Protein AF-A0A963LNV3-F1 (afdb_monomer_lite)

Secondary structure (DSSP, 8-state):
--EEEE-TTSSEEEEE-SSS-EEEEEHHHHHHT--STTTB-TTT--B---GGGS-TT----

Radius of gyration: 13.69 Å; chains: 1; bounding box: 33×16×37 Å

Foldseek 3Di:
DWDWDAPPLQQWIWIDPVPRDIDIDGQLRCVCPDPDCCQAPPVPRDGNDDSVVDDPSRGHD

pLDDT: mean 96.26, std 4.18, range [80.94, 98.62]

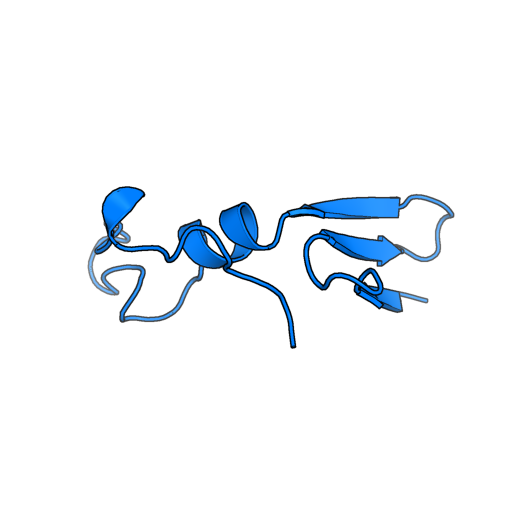Sequence (61 aa):
MMAVQVSDDGNVLTLHDGAGAALRFHAIWLRDNAWDDATRAPGNGQRLIALRDIPPDTRIA

Structure (mmCIF, N/CA/C/O backbone):
data_AF-A0A963LNV3-F1
#
_entry.id   AF-A0A963LNV3-F1
#
loop_
_atom_site.group_PDB
_atom_site.id
_atom_site.type_symbol
_atom_site.label_atom_id
_atom_site.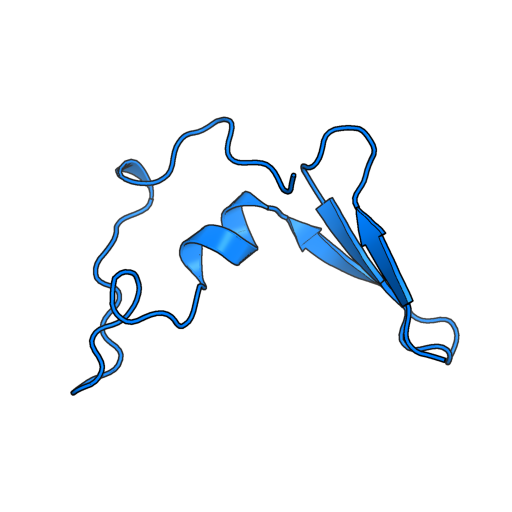label_alt_id
_atom_site.label_comp_id
_atom_site.label_asym_id
_atom_site.label_entity_id
_atom_site.label_seq_id
_atom_site.pdbx_PDB_ins_code
_atom_site.Cartn_x
_atom_site.Cartn_y
_atom_site.Cartn_z
_atom_site.occupancy
_atom_site.B_iso_or_equiv
_atom_site.auth_seq_id
_atom_site.auth_comp_id
_atom_site.auth_asym_id
_atom_site.auth_atom_id
_atom_site.pdbx_PDB_model_num
ATOM 1 N N . MET A 1 1 ? 3.242 -6.544 22.643 1.00 81.12 1 MET A N 1
ATOM 2 C CA . MET A 1 1 ? 3.268 -7.517 21.526 1.00 81.12 1 MET A CA 1
ATOM 3 C C . MET A 1 1 ? 2.850 -6.775 20.277 1.00 81.12 1 MET A C 1
ATOM 5 O O . MET A 1 1 ? 1.854 -6.068 20.353 1.00 81.12 1 MET A O 1
ATOM 9 N N . MET A 1 2 ? 3.594 -6.912 19.177 1.00 92.19 2 MET A N 1
ATOM 10 C CA . MET A 1 2 ? 3.140 -6.348 17.909 1.0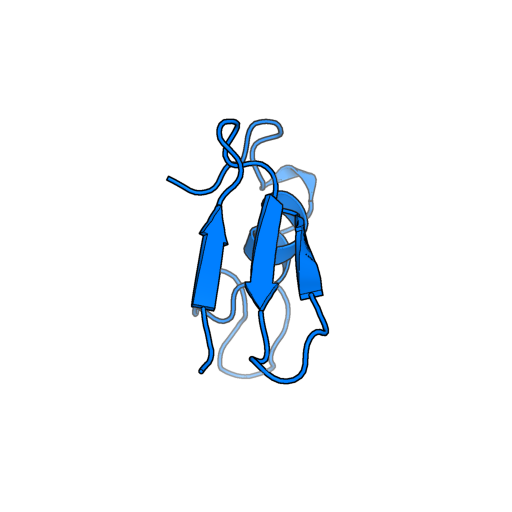0 92.19 2 MET A CA 1
ATOM 11 C C . MET A 1 2 ? 2.063 -7.236 17.296 1.00 92.19 2 MET A C 1
ATOM 13 O O . MET A 1 2 ? 2.214 -8.458 17.286 1.00 92.19 2 MET A O 1
ATOM 17 N N . ALA A 1 3 ? 0.994 -6.626 16.797 1.00 94.69 3 ALA A N 1
ATOM 18 C CA . ALA A 1 3 ? -0.080 -7.331 16.112 1.00 94.69 3 ALA A CA 1
ATOM 19 C C . ALA A 1 3 ? -0.460 -6.591 14.834 1.00 94.69 3 ALA A C 1
ATOM 21 O O . ALA A 1 3 ? -0.432 -5.362 14.782 1.00 94.69 3 ALA A O 1
ATOM 22 N N . VAL A 1 4 ? -0.831 -7.354 13.813 1.00 97.00 4 VAL A N 1
ATOM 23 C CA . VAL A 1 4 ? -1.309 -6.833 12.536 1.00 97.00 4 VAL A CA 1
ATOM 24 C C . VAL A 1 4 ? -2.755 -7.260 12.366 1.00 97.00 4 VAL A C 1
ATOM 26 O O . VAL A 1 4 ? -3.090 -8.425 12.571 1.00 97.00 4 VAL A O 1
ATOM 29 N N . GLN A 1 5 ? -3.604 -6.311 11.999 1.00 97.00 5 GLN A N 1
ATOM 30 C CA . GLN A 1 5 ? -4.995 -6.554 11.650 1.00 97.00 5 GLN A CA 1
ATOM 31 C C . GLN A 1 5 ? -5.292 -5.893 10.312 1.00 97.00 5 GLN A C 1
ATOM 33 O O . GLN A 1 5 ? -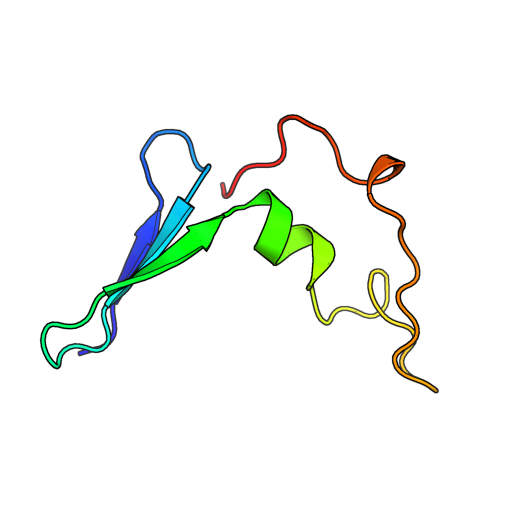4.880 -4.760 10.073 1.00 97.00 5 GLN A O 1
ATOM 38 N N . VAL A 1 6 ? -6.016 -6.595 9.454 1.00 98.31 6 VAL A N 1
ATOM 39 C CA . VAL A 1 6 ? -6.524 -6.065 8.188 1.00 98.31 6 VAL A CA 1
ATOM 40 C C . VAL A 1 6 ? -8.020 -5.834 8.371 1.00 98.31 6 VAL A C 1
ATOM 42 O O . VAL A 1 6 ? -8.685 -6.657 8.999 1.00 98.31 6 VAL A O 1
ATOM 45 N N . SER A 1 7 ? -8.535 -4.696 7.906 1.00 98.00 7 SER A N 1
ATOM 46 C CA . SER A 1 7 ? -9.977 -4.430 7.916 1.00 98.00 7 SER A CA 1
ATOM 47 C C . SER A 1 7 ? -10.728 -5.434 7.037 1.00 98.00 7 SER A C 1
ATOM 49 O O . SER A 1 7 ? -10.168 -5.950 6.074 1.00 98.00 7 SER A O 1
ATOM 51 N N . ASP A 1 8 ? -12.007 -5.683 7.324 1.00 97.81 8 ASP A N 1
ATOM 52 C CA . ASP A 1 8 ? -12.814 -6.674 6.588 1.00 97.81 8 ASP A CA 1
ATOM 53 C C . ASP A 1 8 ? -12.891 -6.396 5.074 1.00 97.81 8 ASP A C 1
ATOM 55 O O . ASP A 1 8 ? -13.026 -7.314 4.269 1.00 97.81 8 ASP A O 1
ATOM 59 N N . ASP A 1 9 ? -12.783 -5.126 4.673 1.00 97.38 9 ASP A N 1
ATOM 60 C CA . ASP A 1 9 ? -12.762 -4.688 3.274 1.00 97.38 9 ASP A CA 1
ATOM 61 C C . ASP A 1 9 ? -11.359 -4.711 2.630 1.00 97.38 9 ASP A C 1
ATOM 63 O O . ASP A 1 9 ? -11.214 -4.413 1.444 1.00 97.38 9 ASP A O 1
ATOM 67 N N . GLY A 1 10 ? -10.318 -5.048 3.397 1.00 98.44 10 GLY A N 1
ATOM 68 C CA . GLY A 1 10 ? -8.925 -5.100 2.954 1.00 98.44 10 GLY A CA 1
ATOM 69 C C . GLY A 1 10 ? -8.279 -3.736 2.688 1.00 98.44 10 GLY A C 1
ATOM 70 O O . GLY A 1 10 ? -7.136 -3.687 2.229 1.00 98.44 10 GLY A O 1
ATOM 71 N N . ASN A 1 11 ? -8.969 -2.623 2.954 1.00 98.31 11 ASN A N 1
ATOM 72 C CA . ASN A 1 11 ? -8.493 -1.284 2.593 1.00 98.31 11 ASN A CA 1
ATOM 73 C C . ASN A 1 11 ? -7.453 -0.721 3.562 1.00 98.31 11 ASN A C 1
ATOM 75 O O . ASN A 1 11 ? -6.699 0.183 3.188 1.00 98.31 11 ASN A O 1
ATOM 79 N N . VAL A 1 12 ? -7.411 -1.209 4.804 1.00 98.50 12 VAL A N 1
ATOM 80 C CA . VAL A 1 12 ? -6.543 -0.671 5.854 1.00 98.50 12 VAL A CA 1
ATOM 81 C C . VAL A 1 12 ? -5.860 -1.796 6.623 1.00 98.50 12 VAL A C 1
ATOM 83 O O . VAL A 1 12 ? -6.504 -2.697 7.152 1.00 98.50 12 VAL A O 1
ATOM 86 N N . LEU A 1 13 ? -4.540 -1.683 6.757 1.00 98.38 13 LEU A N 1
ATOM 87 C CA . LEU A 1 13 ? -3.755 -2.410 7.745 1.00 98.38 13 LEU A CA 1
ATOM 88 C C . LEU A 1 13 ? -3.639 -1.570 9.014 1.00 98.38 13 LEU A C 1
ATOM 90 O O . LEU A 1 13 ? -3.279 -0.394 8.952 1.00 98.38 13 LEU A O 1
ATOM 94 N N . THR A 1 14 ? -3.881 -2.188 10.163 1.00 97.94 14 THR A N 1
ATOM 95 C CA . THR A 1 14 ? -3.598 -1.626 11.482 1.00 97.94 14 THR A CA 1
ATOM 96 C C . THR A 1 14 ? -2.459 -2.405 12.127 1.00 97.94 14 THR A C 1
ATOM 98 O O . THR A 1 14 ? -2.565 -3.612 12.343 1.00 97.94 14 THR A O 1
ATOM 101 N N . LEU A 1 15 ? -1.369 -1.705 12.435 1.00 97.25 15 LEU A N 1
ATOM 102 C CA . LEU A 1 15 ? -0.242 -2.208 13.208 1.00 97.25 15 LEU A CA 1
ATOM 103 C C . LEU A 1 15 ? -0.378 -1.707 14.645 1.00 97.25 15 LEU A C 1
ATOM 105 O O . LEU A 1 15 ? -0.306 -0.505 14.902 1.00 97.25 15 LEU A O 1
ATOM 109 N N . HIS A 1 16 ? -0.560 -2.636 15.574 1.00 95.62 16 HIS A N 1
ATOM 110 C CA . HIS A 1 16 ? -0.541 -2.365 17.007 1.00 95.62 16 HIS A CA 1
ATOM 111 C C . HIS A 1 16 ? 0.883 -2.530 17.510 1.00 95.62 16 HIS A C 1
ATOM 113 O O . HIS A 1 16 ? 1.475 -3.597 17.334 1.00 95.62 16 HIS A O 1
ATOM 119 N N . ASP A 1 17 ? 1.434 -1.501 18.146 1.00 87.94 17 ASP A N 1
ATOM 120 C CA . ASP A 1 17 ? 2.800 -1.543 18.685 1.00 87.94 17 ASP A CA 1
ATOM 121 C C . ASP A 1 17 ? 2.903 -2.256 20.043 1.00 87.94 17 ASP A C 1
ATOM 123 O O . ASP A 1 17 ? 3.991 -2.551 20.540 1.00 87.94 17 ASP A O 1
ATOM 127 N N . GLY A 1 18 ? 1.755 -2.592 20.632 1.00 84.81 18 GLY A N 1
ATOM 128 C CA . GLY A 1 18 ? 1.661 -3.224 21.941 1.00 84.81 18 GLY A CA 1
ATOM 129 C C . GLY A 1 18 ? 1.897 -2.279 23.120 1.00 84.81 18 GLY A C 1
ATOM 130 O O . GLY A 1 18 ? 1.804 -2.745 24.253 1.00 84.81 18 GLY A O 1
ATOM 131 N N . ALA A 1 19 ? 2.166 -0.994 22.872 1.00 86.12 19 ALA A N 1
ATOM 132 C CA . ALA A 1 19 ? 2.197 0.089 23.858 1.00 86.12 19 ALA A CA 1
ATOM 133 C C . ALA A 1 19 ? 0.868 0.875 23.897 1.00 86.12 19 ALA A C 1
ATOM 135 O O . ALA A 1 19 ? 0.738 1.851 24.632 1.00 86.12 19 ALA A O 1
ATOM 136 N N . GLY A 1 20 ? -0.128 0.428 23.126 1.00 80.94 20 GLY A N 1
ATOM 137 C CA . GLY A 1 20 ? -1.458 1.027 23.040 1.00 80.94 20 GLY A CA 1
ATOM 138 C C . GLY A 1 20 ? -1.631 1.978 21.858 1.00 80.94 20 GLY A C 1
ATOM 139 O O . GLY A 1 20 ? -2.742 2.464 21.648 1.00 80.94 20 GLY A O 1
ATOM 140 N N . ALA A 1 21 ? -0.583 2.223 21.063 1.00 87.69 21 ALA A N 1
ATOM 141 C CA . ALA A 1 21 ? -0.710 2.997 19.838 1.00 87.69 21 ALA A CA 1
ATOM 142 C C . ALA A 1 21 ? -1.053 2.084 18.650 1.00 87.69 21 ALA A C 1
ATOM 144 O O . ALA A 1 21 ? -0.582 0.948 18.535 1.00 87.69 21 ALA A O 1
ATOM 145 N N . ALA A 1 22 ? -1.876 2.612 17.744 1.00 94.00 22 ALA A N 1
ATOM 146 C CA . ALA A 1 22 ? -2.272 1.949 16.511 1.00 94.00 22 ALA A CA 1
ATOM 147 C C . ALA A 1 22 ? -1.870 2.811 15.312 1.00 94.00 22 ALA A C 1
ATOM 149 O O . ALA A 1 22 ? -2.300 3.960 15.177 1.00 94.00 22 ALA A O 1
ATOM 150 N N . LEU A 1 23 ? -1.055 2.244 14.427 1.00 96.38 23 LEU A N 1
ATOM 151 C CA . LEU A 1 23 ? -0.649 2.863 13.170 1.00 96.38 23 LEU A CA 1
ATOM 152 C C . LEU A 1 23 ? -1.484 2.272 12.038 1.00 96.38 23 LEU A C 1
ATOM 154 O O . LEU A 1 23 ? -1.596 1.054 11.923 1.00 96.38 23 LEU A O 1
ATOM 158 N N . ARG A 1 24 ? -2.073 3.128 11.201 1.00 97.69 24 ARG A N 1
ATOM 159 C CA . ARG A 1 24 ? -2.939 2.705 10.094 1.00 97.69 24 ARG A CA 1
ATOM 160 C C . ARG A 1 24 ? -2.316 3.040 8.751 1.00 97.69 24 ARG A C 1
ATOM 162 O O . ARG A 1 24 ? -1.859 4.162 8.545 1.00 97.69 24 ARG A O 1
ATOM 169 N N . PHE A 1 25 ? -2.376 2.086 7.832 1.00 98.38 25 PHE A N 1
ATOM 170 C CA . PHE A 1 25 ? -1.838 2.206 6.483 1.00 98.38 25 PHE A CA 1
ATOM 171 C C . PHE A 1 25 ? -2.896 1.766 5.475 1.00 98.38 25 PHE A C 1
ATOM 173 O O . PHE A 1 25 ? -3.427 0.664 5.575 1.00 98.38 25 PHE A O 1
ATOM 180 N N . HIS A 1 26 ? -3.202 2.619 4.498 1.00 98.50 26 HIS A N 1
ATOM 181 C CA . HIS A 1 26 ? -4.116 2.256 3.416 1.00 98.50 26 HIS A CA 1
ATOM 182 C C . HIS A 1 26 ? -3.438 1.278 2.445 1.00 98.50 26 HIS A C 1
ATOM 184 O O . HIS A 1 26 ? -2.254 1.440 2.138 1.00 98.50 26 HIS A O 1
ATOM 190 N N . ALA A 1 27 ? -4.192 0.320 1.906 1.00 98.62 27 ALA A N 1
ATOM 191 C CA . ALA A 1 27 ? -3.708 -0.671 0.943 1.00 98.62 27 ALA A CA 1
ATOM 192 C C . ALA A 1 27 ? -3.045 -0.016 -0.279 1.00 98.62 27 ALA A C 1
ATOM 194 O O . ALA A 1 27 ? -1.930 -0.379 -0.653 1.00 98.62 27 ALA A O 1
ATOM 195 N N . ILE A 1 28 ? -3.679 1.027 -0.832 1.00 98.12 28 ILE A N 1
ATOM 196 C CA . ILE A 1 28 ? -3.136 1.800 -1.957 1.00 98.12 28 ILE A CA 1
ATOM 197 C C . ILE A 1 28 ? -1.773 2.424 -1.629 1.00 98.12 28 ILE A C 1
ATOM 199 O O . ILE A 1 28 ? -0.863 2.413 -2.456 1.00 98.12 28 ILE A O 1
ATOM 203 N N . TRP A 1 29 ? -1.599 2.917 -0.400 1.00 98.25 29 TRP A N 1
ATOM 204 C CA . TRP A 1 29 ? -0.346 3.528 0.032 1.00 98.25 29 TRP A CA 1
ATOM 205 C C . TRP A 1 29 ? 0.754 2.479 0.187 1.00 98.25 29 TRP A C 1
ATOM 207 O O . TRP A 1 29 ? 1.877 2.707 -0.258 1.00 98.25 29 TRP A O 1
ATOM 217 N N . LEU A 1 30 ? 0.432 1.324 0.780 1.00 98.38 30 LEU A N 1
ATOM 218 C CA . LEU A 1 30 ? 1.373 0.211 0.918 1.00 98.38 30 LEU A CA 1
ATOM 219 C C . LEU A 1 30 ? 1.823 -0.298 -0.455 1.00 98.38 30 LEU A C 1
ATOM 221 O O . LEU A 1 30 ? 3.019 -0.490 -0.666 1.00 98.38 30 LEU A O 1
ATOM 225 N N . ARG A 1 31 ? 0.896 -0.441 -1.413 1.00 98.44 31 A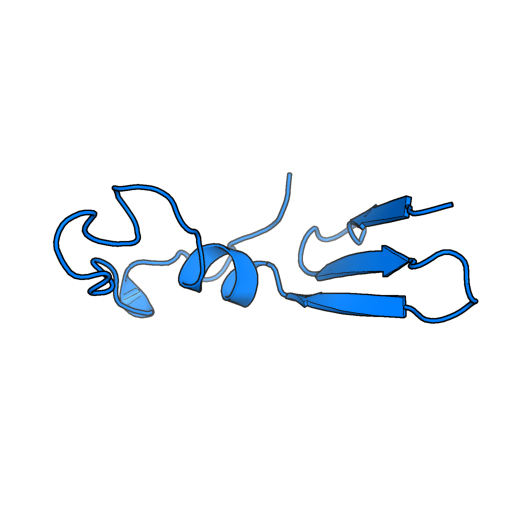RG A N 1
ATOM 226 C CA . ARG A 1 31 ? 1.216 -0.870 -2.780 1.00 98.44 31 ARG A CA 1
ATOM 227 C C . ARG A 1 31 ? 2.112 0.128 -3.513 1.00 98.44 31 ARG A C 1
ATOM 229 O O . ARG A 1 31 ? 3.084 -0.304 -4.127 1.00 98.44 31 ARG A O 1
ATOM 236 N N . ASP A 1 32 ? 1.823 1.428 -3.434 1.00 98.25 32 ASP A N 1
ATOM 237 C CA . ASP A 1 32 ? 2.632 2.493 -4.065 1.00 98.25 32 ASP A CA 1
ATOM 238 C C . ASP A 1 32 ? 4.032 2.645 -3.432 1.00 98.25 32 ASP A C 1
ATOM 240 O O . ASP A 1 32 ? 4.950 3.226 -4.019 1.00 98.25 32 ASP A O 1
ATOM 244 N N . ASN A 1 33 ? 4.220 2.118 -2.218 1.00 98.06 33 ASN A N 1
ATOM 245 C CA . ASN A 1 33 ? 5.476 2.198 -1.470 1.00 98.06 33 ASN A CA 1
ATOM 246 C C . ASN A 1 33 ? 6.175 0.852 -1.269 1.00 98.06 33 ASN A C 1
ATOM 248 O O . ASN A 1 33 ? 7.141 0.796 -0.505 1.00 98.06 33 ASN A O 1
ATOM 252 N N . ALA A 1 34 ? 5.743 -0.197 -1.971 1.00 98.25 34 ALA A N 1
ATOM 253 C CA . ALA A 1 34 ? 6.397 -1.494 -1.917 1.00 98.25 34 ALA A CA 1
ATOM 254 C C . ALA A 1 34 ? 7.892 -1.383 -2.278 1.00 98.25 34 ALA A C 1
ATOM 256 O O . ALA A 1 34 ? 8.310 -0.526 -3.066 1.00 98.25 34 ALA A O 1
ATOM 257 N N . TRP A 1 35 ? 8.703 -2.222 -1.633 1.00 97.25 35 TRP A N 1
ATOM 258 C CA . TRP A 1 35 ? 10.166 -2.188 -1.730 1.00 97.25 35 TRP A CA 1
ATOM 259 C C . TRP A 1 35 ? 10.740 -3.346 -2.554 1.00 97.25 35 TRP A C 1
ATOM 261 O O . TRP A 1 35 ? 11.901 -3.707 -2.398 1.00 97.25 35 TRP A O 1
ATOM 271 N N . ASP A 1 36 ? 9.907 -3.949 -3.398 1.00 98.25 36 ASP A N 1
ATOM 272 C CA . ASP A 1 36 ? 10.310 -4.974 -4.352 1.00 98.25 36 ASP A CA 1
ATOM 273 C C . ASP A 1 36 ? 10.874 -4.356 -5.643 1.00 98.25 36 ASP A C 1
ATOM 275 O O . ASP A 1 36 ? 10.555 -3.216 -6.001 1.00 98.25 36 ASP A O 1
ATOM 279 N N . ASP A 1 37 ? 11.663 -5.145 -6.372 1.00 98.19 37 ASP A N 1
ATOM 280 C CA . ASP A 1 37 ? 12.379 -4.721 -7.580 1.00 98.19 37 ASP A CA 1
ATOM 281 C C . ASP A 1 37 ? 11.457 -4.309 -8.743 1.00 98.19 37 ASP A C 1
ATOM 283 O O . ASP A 1 37 ? 11.906 -3.616 -9.658 1.00 98.19 37 ASP A O 1
ATOM 287 N N . ALA A 1 38 ? 10.174 -4.699 -8.732 1.00 97.62 38 ALA A N 1
ATOM 288 C CA . ALA A 1 38 ? 9.197 -4.269 -9.736 1.00 97.62 38 ALA A CA 1
ATOM 289 C C . ALA A 1 38 ? 8.524 -2.933 -9.373 1.00 97.62 38 ALA A C 1
ATOM 291 O O . ALA A 1 38 ? 7.938 -2.280 -10.238 1.00 97.62 38 ALA A O 1
ATOM 292 N N . THR A 1 39 ? 8.631 -2.492 -8.118 1.00 98.56 39 THR A N 1
ATOM 293 C CA . THR A 1 39 ? 8.127 -1.190 -7.654 1.00 98.56 39 THR A CA 1
ATOM 294 C C . THR A 1 39 ? 9.242 -0.153 -7.543 1.00 98.56 39 THR A C 1
ATOM 296 O O . THR A 1 39 ? 9.012 1.026 -7.835 1.00 98.56 39 THR A O 1
ATOM 299 N N . ARG A 1 40 ? 10.456 -0.561 -7.152 1.00 98.56 40 ARG A N 1
ATOM 300 C CA . ARG A 1 40 ? 11.625 0.317 -7.002 1.00 98.56 40 ARG A CA 1
ATOM 301 C C . ARG A 1 40 ? 12.862 -0.282 -7.656 1.00 98.56 40 ARG A C 1
ATOM 303 O O . ARG A 1 40 ? 13.237 -1.408 -7.370 1.00 98.56 40 ARG A O 1
ATOM 310 N N . ALA A 1 41 ? 13.545 0.513 -8.473 1.00 98.12 41 ALA A N 1
ATOM 311 C CA . ALA A 1 41 ? 14.793 0.110 -9.107 1.00 98.12 41 ALA A CA 1
ATOM 312 C C . ALA A 1 41 ? 15.902 -0.133 -8.058 1.00 98.12 41 ALA A C 1
ATOM 314 O O . ALA A 1 41 ? 16.253 0.805 -7.333 1.00 98.12 41 ALA A O 1
ATOM 315 N N . PRO A 1 42 ? 16.539 -1.320 -8.020 1.00 97.19 42 PRO A N 1
ATOM 316 C CA . PRO A 1 42 ? 17.569 -1.633 -7.021 1.00 97.19 42 PRO A CA 1
ATOM 317 C C . PRO A 1 42 ? 18.794 -0.711 -7.065 1.00 97.19 42 PRO A C 1
ATOM 319 O O . PRO A 1 42 ? 19.410 -0.439 -6.040 1.00 97.19 42 PRO A O 1
ATOM 322 N N . GLY A 1 43 ? 19.151 -0.206 -8.252 1.00 98.06 43 GLY A N 1
ATOM 323 C CA . GLY A 1 43 ? 20.365 0.591 -8.448 1.00 98.06 43 GLY A CA 1
ATOM 324 C C . GLY A 1 43 ? 20.274 2.048 -7.987 1.00 98.06 43 GLY A C 1
ATOM 325 O O . GLY A 1 43 ? 21.306 2.681 -7.787 1.00 98.06 43 GLY A O 1
ATOM 326 N N . ASN A 1 44 ? 19.069 2.610 -7.848 1.00 97.44 44 ASN A N 1
ATOM 327 C CA . ASN A 1 44 ? 18.90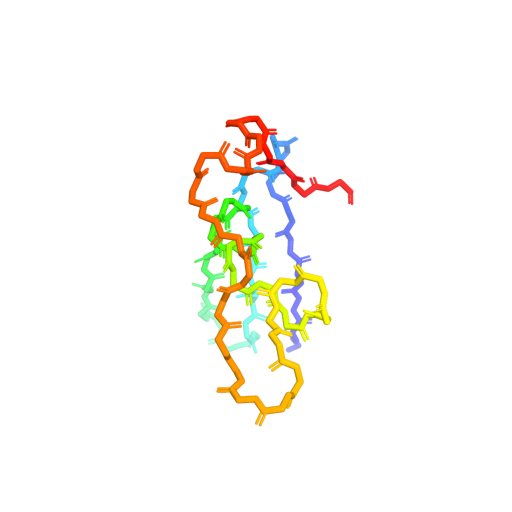2 4.037 -7.537 1.00 97.44 44 ASN A CA 1
ATOM 328 C C . ASN A 1 44 ? 17.641 4.382 -6.721 1.00 97.44 44 ASN A C 1
ATOM 330 O O . ASN A 1 44 ? 17.422 5.551 -6.411 1.00 97.44 44 ASN A O 1
ATOM 334 N N . GLY A 1 45 ? 16.798 3.402 -6.385 1.00 97.25 45 GLY A N 1
ATOM 335 C CA . GLY A 1 45 ? 15.575 3.602 -5.607 1.00 97.25 45 GLY A CA 1
ATOM 336 C C . GLY A 1 45 ? 14.453 4.346 -6.339 1.00 97.25 45 GLY A C 1
ATOM 337 O O . GLY A 1 45 ? 13.439 4.673 -5.709 1.00 97.25 45 GLY A O 1
ATOM 338 N N . GLN A 1 46 ? 14.605 4.617 -7.642 1.00 98.12 46 GLN A N 1
ATOM 339 C CA . GLN A 1 46 ? 13.563 5.237 -8.455 1.00 98.12 46 GLN A CA 1
ATOM 340 C C . GLN A 1 46 ? 12.311 4.359 -8.437 1.00 98.12 46 GLN A C 1
ATOM 342 O O . GLN A 1 46 ? 12.387 3.148 -8.642 1.00 98.12 46 GLN A O 1
ATOM 347 N N . ARG A 1 47 ? 11.148 4.975 -8.212 1.00 98.12 47 ARG A N 1
ATOM 348 C CA . ARG A 1 47 ? 9.863 4.289 -8.347 1.00 98.12 47 ARG A CA 1
ATOM 349 C C . ARG A 1 47 ? 9.605 3.969 -9.821 1.00 98.12 47 ARG A C 1
ATOM 351 O O . ARG A 1 47 ? 9.702 4.856 -10.665 1.00 98.12 47 ARG A O 1
ATOM 358 N N . LEU A 1 48 ? 9.270 2.715 -10.102 1.00 98.62 48 LEU A N 1
ATOM 359 C CA . LEU A 1 48 ? 9.051 2.188 -11.452 1.00 98.62 48 LEU A CA 1
ATOM 360 C C . LEU A 1 48 ? 7.585 2.237 -11.900 1.00 98.62 48 LEU A C 1
ATOM 362 O O . LEU A 1 48 ? 7.301 2.044 -13.077 1.00 98.62 48 LEU A O 1
ATOM 366 N N . ILE A 1 49 ? 6.669 2.522 -10.973 1.00 98.44 49 ILE A N 1
ATOM 367 C CA . ILE A 1 49 ? 5.229 2.644 -11.218 1.00 98.44 49 ILE A CA 1
ATOM 368 C C . ILE A 1 49 ? 4.737 4.072 -10.960 1.00 98.44 49 ILE A C 1
ATOM 370 O O . ILE A 1 49 ? 5.274 4.798 -10.117 1.00 98.44 49 ILE A O 1
ATOM 374 N N . ALA A 1 50 ? 3.679 4.465 -11.658 1.00 97.88 50 ALA A N 1
ATOM 375 C CA . ALA A 1 50 ? 2.873 5.639 -11.361 1.00 97.88 50 ALA A CA 1
ATOM 376 C C . ALA A 1 50 ? 1.534 5.224 -10.733 1.00 97.88 50 ALA A C 1
ATOM 378 O O . ALA A 1 50 ? 1.112 4.075 -10.817 1.00 97.88 50 ALA A O 1
ATOM 379 N N . LEU A 1 51 ? 0.807 6.190 -10.162 1.00 96.44 51 LEU A N 1
ATOM 380 C CA . LEU A 1 51 ? -0.488 5.925 -9.523 1.00 96.44 51 LEU A CA 1
ATOM 381 C C . LEU A 1 51 ? -1.500 5.246 -10.467 1.00 96.44 51 LEU A C 1
ATOM 383 O O . LEU A 1 51 ? -2.269 4.402 -10.028 1.00 96.44 51 LEU A O 1
ATOM 387 N N . ARG A 1 52 ? -1.474 5.578 -11.766 1.00 97.62 52 ARG A N 1
ATOM 388 C CA . ARG A 1 52 ? -2.350 4.971 -12.789 1.00 97.62 52 ARG A CA 1
ATOM 389 C C . ARG A 1 52 ? -2.092 3.482 -13.038 1.00 97.62 52 ARG A C 1
ATOM 391 O O . ARG A 1 52 ? -2.944 2.828 -13.625 1.00 97.62 52 ARG A O 1
ATOM 398 N N . ASP A 1 53 ? -0.930 2.978 -12.633 1.00 98.19 53 ASP A N 1
ATOM 399 C CA . ASP A 1 53 ? -0.544 1.579 -12.824 1.00 98.19 53 ASP A CA 1
ATOM 400 C C . ASP A 1 53 ? -1.033 0.699 -11.661 1.00 98.19 53 ASP A C 1
ATOM 402 O O . ASP A 1 53 ? -0.933 -0.526 -11.716 1.00 98.19 53 ASP A O 1
ATOM 406 N N . ILE A 1 54 ? -1.567 1.312 -10.597 1.00 98.38 54 ILE A N 1
ATOM 407 C CA . ILE A 1 54 ? -2.117 0.616 -9.439 1.00 98.38 54 ILE A CA 1
ATOM 408 C C . ILE A 1 54 ? -3.642 0.508 -9.600 1.00 98.38 54 ILE A C 1
ATOM 410 O O . ILE A 1 54 ? -4.302 1.539 -9.758 1.00 98.38 54 ILE A O 1
ATOM 414 N N . PRO A 1 55 ? -4.231 -0.704 -9.541 1.00 98.06 55 PRO A N 1
ATOM 415 C CA . PRO A 1 55 ? -5.678 -0.870 -9.633 1.00 98.06 55 PRO A CA 1
ATOM 416 C C . PRO A 1 55 ? -6.426 -0.059 -8.559 1.00 98.06 55 PRO A C 1
ATOM 418 O O . PRO A 1 55 ? -6.007 -0.065 -7.395 1.00 98.06 55 PRO A O 1
ATOM 421 N N . PRO A 1 56 ? -7.537 0.618 -8.901 1.00 96.38 56 PRO A N 1
ATOM 422 C CA . PRO A 1 56 ? -8.279 1.456 -7.954 1.00 96.38 56 PRO A CA 1
ATOM 423 C C . PRO A 1 56 ? -8.929 0.658 -6.813 1.00 96.38 56 PRO A C 1
ATOM 425 O O . PRO A 1 56 ? -9.232 1.224 -5.768 1.00 96.38 56 PRO A O 1
ATOM 428 N N . ASP A 1 57 ? -9.120 -0.646 -6.998 1.00 97.44 57 ASP A N 1
ATOM 429 C CA . ASP A 1 57 ? -9.668 -1.601 -6.033 1.00 97.44 57 ASP A CA 1
ATOM 430 C C . ASP A 1 57 ? -8.578 -2.415 -5.307 1.00 97.44 57 ASP A C 1
ATOM 432 O O . ASP A 1 57 ? -8.853 -3.477 -4.744 1.00 97.44 57 ASP A O 1
ATOM 436 N N . THR A 1 58 ? -7.331 -1.924 -5.310 1.00 98.38 58 THR A N 1
ATOM 437 C CA . THR A 1 58 ? -6.212 -2.539 -4.580 1.00 98.38 58 THR A CA 1
ATOM 438 C C . THR A 1 58 ? -6.547 -2.702 -3.097 1.00 98.38 58 THR A C 1
ATOM 440 O O . THR A 1 58 ? -6.754 -1.721 -2.384 1.00 98.38 58 THR A O 1
ATOM 443 N N . ARG A 1 59 ? -6.504 -3.952 -2.629 1.00 98.50 59 ARG A N 1
ATOM 444 C CA . ARG A 1 59 ? -6.802 -4.378 -1.255 1.00 98.50 59 ARG A CA 1
ATOM 445 C C . ARG A 1 59 ? -5.770 -5.381 -0.751 1.00 98.50 59 ARG A C 1
ATOM 447 O O . ARG A 1 59 ? -5.084 -6.025 -1.544 1.00 98.50 59 ARG A O 1
ATOM 454 N N . ILE A 1 60 ? -5.684 -5.521 0.564 1.00 98.25 60 ILE A N 1
ATOM 455 C CA . ILE A 1 60 ? -4.887 -6.546 1.245 1.00 98.25 60 ILE A CA 1
ATOM 456 C C . ILE A 1 60 ? -5.740 -7.820 1.335 1.00 98.25 60 ILE A C 1
ATOM 458 O O . ILE A 1 60 ? -6.901 -7.736 1.735 1.00 98.25 60 ILE A O 1
ATOM 462 N N . ALA A 1 61 ? -5.182 -8.966 0.932 1.00 89.81 61 ALA A N 1
ATOM 463 C CA . ALA A 1 61 ? -5.843 -10.275 0.891 1.00 89.81 61 ALA A CA 1
ATOM 464 C C . ALA A 1 61 ? -5.044 -11.330 1.662 1.00 89.81 61 ALA A C 1
ATOM 466 O O . ALA A 1 61 ? -3.803 -11.171 1.745 1.00 89.81 61 ALA A O 1
#